Protein AF-A0A948GQG3-F1 (afdb_monomer)

Foldseek 3Di:
DPDDDPPDKDKDFDDDPPDGPDIDIDDDAPPLVVVLPPDDLVVSLVCQLVRDVVCSVVSSVVSVVVVCVVVVD

Nearest PDB structures (foldseek):
  5yxy-assembly2_B  TM=6.260E-01  e=1.614E+00  Thermococcus kodakarensis KOD1
  1mtp-assembly1_B  TM=4.946E-01  e=4.728E+00  Thermobifida fusca

pLDDT: mean 90.08, std 11.83, range [39.16, 98.38]

Mean predicted aligned error: 5.21 Å

Secondary structure (DSSP, 8-state):
-----TT-EEEEEEEETTEEEEEEEEE----HHHHHTTS-HHHHHHHHHHH-GGGHHHHHHHHHHHHHHHHT-

Radius of gyration: 17.73 Å; Cα contacts (8 Å, |Δi|>4): 61; chains: 1; bounding bo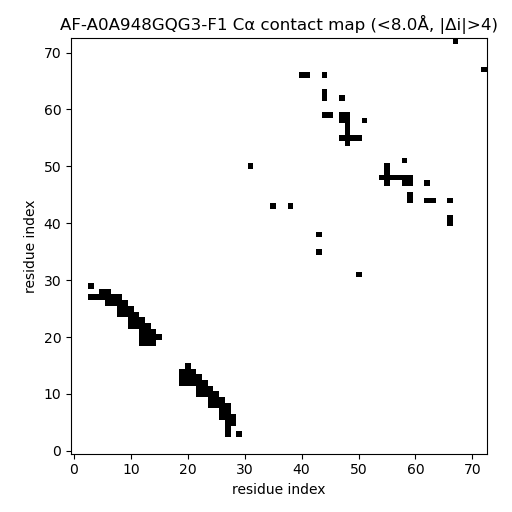x: 34×36×48 Å

Structure (mmCIF, N/CA/C/O backbone):
data_AF-A0A948GQG3-F1
#
_entry.id   AF-A0A948GQG3-F1
#
loop_
_atom_site.group_PDB
_atom_site.id
_atom_site.type_symbol
_atom_site.label_atom_id
_atom_site.label_alt_id
_atom_site.label_comp_id
_atom_site.label_asym_id
_atom_site.label_entity_id
_atom_site.label_seq_id
_atom_site.pdbx_PDB_ins_code
_atom_site.Cartn_x
_atom_site.Cartn_y
_atom_site.Cartn_z
_atom_site.occupancy
_atom_site.B_iso_or_equiv
_atom_site.auth_seq_id
_atom_site.auth_comp_id
_atom_site.auth_asym_id
_atom_site.auth_atom_id
_atom_site.pdbx_PDB_model_num
ATOM 1 N N . MET A 1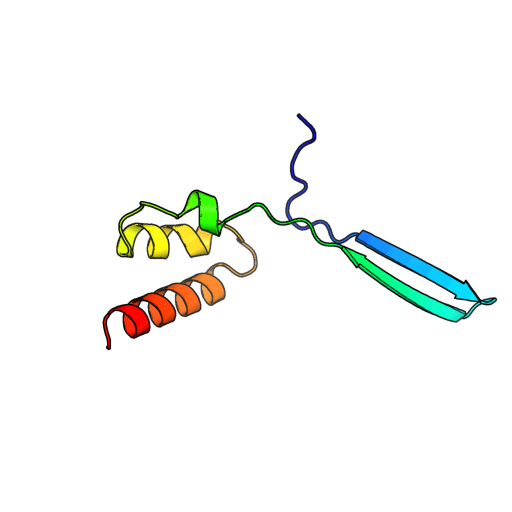 1 ? -11.654 25.762 -3.948 1.00 39.16 1 MET A N 1
ATOM 2 C CA . MET A 1 1 ? -11.019 24.431 -4.050 1.00 39.16 1 MET A CA 1
ATOM 3 C C . MET A 1 1 ? -10.859 23.906 -2.636 1.00 39.16 1 MET A C 1
ATOM 5 O O . MET A 1 1 ? -10.005 24.410 -1.922 1.00 39.16 1 MET A O 1
ATOM 9 N N . SER A 1 2 ? -11.732 23.006 -2.178 1.00 48.84 2 SER A N 1
ATOM 10 C CA . SER A 1 2 ? -11.537 22.355 -0.877 1.00 48.84 2 SER A CA 1
ATOM 11 C C . SER A 1 2 ? -10.268 21.509 -0.972 1.00 48.84 2 SER A C 1
ATOM 13 O O . SER A 1 2 ? -10.229 20.549 -1.741 1.00 48.84 2 SER A O 1
ATOM 15 N N . GLY A 1 3 ? -9.208 21.942 -0.293 1.00 56.91 3 GLY A N 1
ATOM 16 C CA . GLY A 1 3 ? -7.903 21.294 -0.341 1.00 56.91 3 GLY A CA 1
ATOM 17 C C . GLY A 1 3 ? -7.994 19.840 0.114 1.00 56.91 3 GLY A C 1
ATOM 18 O O . GLY A 1 3 ? -8.646 19.534 1.110 1.00 56.91 3 GLY A O 1
ATOM 19 N N . PHE A 1 4 ? -7.344 18.954 -0.634 1.00 62.50 4 PHE A N 1
ATOM 20 C CA . PHE A 1 4 ? -7.039 17.603 -0.185 1.00 62.50 4 PHE A CA 1
ATOM 21 C C . PHE A 1 4 ? -6.220 17.680 1.115 1.00 62.50 4 PHE A C 1
ATOM 23 O O . PHE A 1 4 ? -5.177 18.331 1.145 1.00 62.50 4 PHE A O 1
ATOM 30 N N . ASP A 1 5 ? -6.700 17.029 2.175 1.00 68.75 5 ASP A N 1
ATOM 31 C CA . ASP A 1 5 ? -6.025 16.971 3.475 1.00 68.75 5 ASP A CA 1
ATOM 32 C C . ASP A 1 5 ? -5.237 15.661 3.588 1.00 68.75 5 ASP A C 1
ATOM 34 O O . ASP A 1 5 ? -5.747 14.607 3.992 1.00 68.75 5 ASP A O 1
ATOM 38 N N . ALA A 1 6 ? -3.993 15.715 3.113 1.00 67.00 6 ALA A N 1
ATOM 39 C CA . ALA A 1 6 ? -3.125 14.558 3.004 1.00 67.00 6 ALA A CA 1
ATOM 40 C C . ALA A 1 6 ? -2.872 13.909 4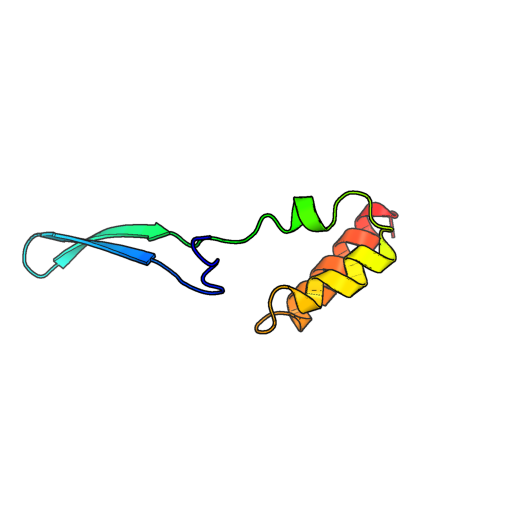.368 1.00 67.00 6 ALA A C 1
ATOM 42 O O . ALA A 1 6 ? -2.205 14.473 5.228 1.00 67.00 6 ALA A O 1
ATOM 43 N N . GLY A 1 7 ? -3.350 12.673 4.535 1.00 73.75 7 GLY A N 1
ATOM 44 C CA . GLY A 1 7 ? -3.120 11.893 5.754 1.00 73.75 7 GLY A CA 1
ATOM 45 C C . GLY A 1 7 ? -4.195 12.054 6.827 1.00 73.75 7 GLY A C 1
ATOM 46 O O . GLY A 1 7 ? -4.074 11.442 7.886 1.00 73.75 7 GLY A O 1
ATOM 47 N N . ARG A 1 8 ? -5.276 12.794 6.558 1.00 86.00 8 ARG A N 1
ATOM 48 C CA . ARG A 1 8 ? -6.406 12.875 7.482 1.00 86.00 8 ARG A CA 1
ATOM 49 C C . ARG A 1 8 ? -7.201 11.572 7.525 1.00 86.00 8 ARG A C 1
ATOM 51 O O . ARG A 1 8 ? -7.669 11.053 6.508 1.00 86.00 8 ARG A O 1
ATOM 58 N N . VAL A 1 9 ? -7.421 11.096 8.745 1.00 90.44 9 VAL A N 1
ATOM 59 C CA . VAL A 1 9 ? -8.384 10.043 9.071 1.00 90.44 9 VAL A CA 1
ATOM 60 C C . VAL A 1 9 ? -9.529 10.688 9.843 1.00 90.44 9 VAL A C 1
ATOM 62 O O . VAL A 1 9 ? -9.311 11.404 10.817 1.00 90.44 9 VAL A O 1
ATOM 65 N N . ARG A 1 10 ? -10.759 10.470 9.388 1.00 92.00 10 ARG A N 1
ATOM 66 C CA . ARG A 1 10 ? -11.981 10.867 10.083 1.00 92.00 10 ARG A CA 1
ATOM 67 C C . ARG A 1 10 ? -12.566 9.653 10.780 1.00 92.00 10 ARG A C 1
ATOM 69 O O . ARG A 1 10 ? -12.769 8.621 10.148 1.00 92.00 10 ARG A O 1
ATOM 76 N N . LEU A 1 11 ? -12.865 9.820 12.061 1.00 95.62 11 LEU A N 1
ATOM 77 C CA . LEU A 1 11 ? -13.550 8.832 12.880 1.00 95.62 11 LEU A CA 1
ATOM 78 C C . LEU A 1 11 ? -14.899 9.411 13.298 1.00 95.62 11 LEU A C 1
ATOM 80 O O . LEU A 1 11 ? -14.963 10.554 13.755 1.00 95.62 11 LEU A O 1
ATOM 84 N N . ARG A 1 12 ? -15.967 8.632 13.156 1.00 96.56 12 ARG A N 1
ATOM 85 C CA . ARG A 1 12 ? -17.251 8.897 13.806 1.00 96.56 12 ARG A CA 1
ATOM 86 C C . ARG A 1 12 ? -17.484 7.791 14.816 1.00 96.56 12 ARG A C 1
ATOM 88 O O . ARG A 1 12 ? -17.508 6.624 14.444 1.00 96.56 12 ARG A O 1
ATOM 95 N N . LEU A 1 13 ? -17.644 8.173 16.076 1.00 97.81 13 LEU A N 1
ATOM 96 C CA . LEU A 1 13 ? -17.945 7.254 17.165 1.00 97.81 13 LEU A CA 1
ATOM 97 C C . LEU A 1 13 ? -19.425 7.385 17.512 1.00 97.81 13 LEU A C 1
ATOM 99 O O . LEU A 1 13 ? -19.936 8.498 17.639 1.00 97.81 13 LEU A O 1
ATOM 103 N N . MET A 1 14 ? -20.096 6.253 17.659 1.00 98.12 14 MET A N 1
ATOM 104 C CA . MET A 1 14 ? -21.436 6.160 18.224 1.00 98.12 14 MET A CA 1
ATOM 105 C C . MET A 1 14 ? -21.292 5.574 19.623 1.00 98.12 14 MET A C 1
ATOM 107 O O . MET A 1 14 ? -20.661 4.529 19.789 1.00 98.12 14 MET A O 1
ATOM 111 N N . LEU A 1 15 ? -21.822 6.279 20.619 1.00 97.94 15 LEU A N 1
ATOM 112 C CA . LEU A 1 15 ? -21.727 5.898 22.024 1.00 97.94 15 LEU A CA 1
ATOM 113 C C . LEU A 1 15 ? -23.078 5.391 22.526 1.00 97.94 15 LEU A C 1
ATOM 115 O O . LEU A 1 15 ? -24.110 5.994 22.236 1.00 97.94 15 LEU A O 1
ATOM 119 N N . GLU A 1 16 ? -23.044 4.334 23.329 1.00 97.56 16 GLU A N 1
ATOM 120 C CA . GLU A 1 16 ? -24.150 3.897 24.179 1.00 97.56 16 GLU A CA 1
ATOM 121 C C . GLU A 1 16 ? -23.678 3.986 25.635 1.00 97.56 16 GLU A C 1
ATOM 123 O O . GLU A 1 16 ? -22.898 3.161 26.115 1.00 97.56 16 GLU A O 1
ATOM 128 N N . GLY A 1 17 ? -24.085 5.055 26.326 1.00 95.62 17 GLY A N 1
ATOM 129 C CA . GLY A 1 17 ? -23.481 5.428 27.607 1.00 95.62 17 GLY A CA 1
ATOM 130 C C . GLY A 1 17 ? -22.001 5.784 27.439 1.00 95.62 17 GLY A C 1
ATOM 131 O O . GLY A 1 17 ? -21.647 6.552 26.546 1.00 95.62 17 GLY A O 1
ATOM 132 N N . ASP A 1 1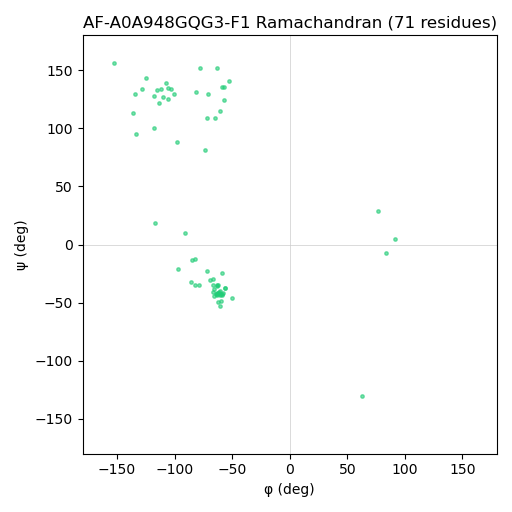8 ? -21.145 5.192 28.273 1.00 95.88 18 ASP A N 1
ATOM 133 C CA . ASP A 1 18 ? -19.688 5.406 28.254 1.00 95.88 18 ASP A CA 1
ATOM 134 C C . ASP A 1 18 ? -18.938 4.413 27.348 1.00 95.88 18 ASP A C 1
ATOM 136 O O . ASP A 1 18 ? -17.708 4.331 27.373 1.00 95.88 18 ASP A O 1
ATOM 140 N N . VAL A 1 19 ? -19.667 3.635 26.542 1.00 97.19 19 VAL A N 1
ATOM 141 C CA . VAL A 1 19 ? -19.096 2.608 25.668 1.00 97.19 19 VAL A CA 1
ATOM 142 C C . VAL A 1 19 ? -19.257 3.009 24.206 1.00 97.19 19 VAL A C 1
ATOM 144 O O . VAL A 1 19 ? -20.329 3.420 23.765 1.00 97.19 19 VAL A O 1
ATOM 147 N N . VAL A 1 20 ? -18.183 2.860 23.425 1.00 97.88 20 VAL A N 1
ATOM 148 C CA . VAL A 1 20 ? -18.240 2.985 21.963 1.00 97.88 20 VAL A CA 1
ATOM 149 C C . VAL A 1 20 ? -18.963 1.767 21.395 1.00 97.88 20 VAL A C 1
ATOM 151 O O . VAL A 1 20 ? -18.419 0.666 21.396 1.00 97.88 20 VAL A O 1
ATOM 154 N N . ALA A 1 21 ? -20.176 1.975 20.895 1.00 97.69 21 ALA A N 1
ATOM 155 C CA . ALA A 1 21 ? -21.013 0.933 20.309 1.00 97.69 21 ALA A CA 1
ATOM 156 C C . ALA A 1 21 ? -20.703 0.701 18.821 1.00 97.69 21 ALA A C 1
ATOM 158 O O . ALA A 1 21 ? -20.797 -0.422 18.331 1.00 97.69 21 ALA A O 1
ATOM 159 N N . ALA A 1 22 ? -20.299 1.750 18.094 1.00 98.00 22 ALA A N 1
ATOM 160 C CA . ALA A 1 22 ? -19.897 1.635 16.694 1.00 98.00 22 ALA A CA 1
ATOM 161 C C . ALA A 1 22 ? -18.896 2.720 16.277 1.00 98.00 22 ALA A C 1
ATOM 163 O O . ALA A 1 22 ? -18.832 3.806 16.860 1.00 98.00 22 ALA A O 1
ATOM 164 N N . VAL A 1 23 ? -18.119 2.417 15.234 1.00 97.69 23 VAL A N 1
ATOM 165 C CA . VAL A 1 23 ? -17.117 3.316 14.654 1.00 97.69 23 VAL A CA 1
ATOM 166 C C . VAL A 1 23 ? -17.242 3.314 13.137 1.00 97.69 23 VAL A C 1
ATOM 168 O O . VAL A 1 23 ? -17.198 2.259 12.511 1.00 97.69 23 VAL A O 1
ATOM 171 N N . GLU A 1 24 ? -17.317 4.499 12.540 1.00 97.38 24 GLU A N 1
ATOM 172 C CA . GLU A 1 24 ? -17.089 4.684 11.107 1.00 97.38 24 GLU A CA 1
ATOM 173 C C . GLU A 1 24 ? -15.725 5.334 10.890 1.00 97.38 24 GLU A C 1
ATOM 175 O O . GLU A 1 24 ? -15.376 6.321 11.547 1.00 97.38 24 GLU A O 1
ATOM 180 N N . VAL A 1 25 ? -14.964 4.797 9.938 1.00 94.88 25 VAL A N 1
ATOM 181 C CA . VAL A 1 25 ? -13.639 5.297 9.564 1.00 94.88 25 VAL A CA 1
ATOM 182 C C . VAL A 1 25 ? -13.673 5.748 8.112 1.00 94.88 25 VAL A C 1
ATOM 184 O O . VAL A 1 25 ? -14.045 4.983 7.226 1.00 94.88 25 VAL A O 1
ATOM 187 N N . ALA A 1 26 ? -13.239 6.978 7.853 1.00 91.06 26 ALA A N 1
ATOM 188 C CA . ALA A 1 26 ? -13.068 7.505 6.507 1.00 91.06 26 ALA A CA 1
ATOM 189 C C . ALA A 1 26 ? -11.665 8.097 6.338 1.00 91.06 26 ALA A C 1
ATOM 191 O O . ALA A 1 26 ? -11.195 8.870 7.170 1.00 91.06 26 ALA A O 1
ATOM 192 N N . CYS A 1 27 ? -11.002 7.771 5.232 1.00 86.38 27 CYS A N 1
ATOM 193 C CA . CYS A 1 27 ? -9.724 8.359 4.847 1.00 86.38 27 CYS A CA 1
ATOM 194 C C . CYS A 1 27 ? -9.782 8.682 3.356 1.00 86.38 27 CYS A C 1
ATOM 196 O O . CYS A 1 27 ? -9.878 7.781 2.524 1.00 86.38 27 CYS A O 1
ATOM 198 N N . GLU A 1 28 ? -9.758 9.967 3.020 1.00 82.44 28 GLU A N 1
ATOM 199 C CA . GLU A 1 28 ? -9.731 10.394 1.625 1.00 82.44 28 GLU A CA 1
ATOM 200 C C . GLU A 1 28 ? -8.303 10.317 1.093 1.00 82.44 28 GLU A C 1
ATOM 202 O O . GLU A 1 28 ? -7.349 10.790 1.714 1.00 82.44 28 GLU A O 1
ATOM 207 N N . ARG A 1 29 ? -8.154 9.701 -0.077 1.00 78.62 29 ARG A N 1
ATOM 208 C CA . ARG A 1 29 ? -6.890 9.605 -0.802 1.00 78.62 29 ARG A CA 1
ATOM 209 C C . ARG A 1 29 ? -7.111 10.156 -2.211 1.00 78.62 29 ARG A C 1
ATOM 211 O O . ARG A 1 29 ? -8.186 9.940 -2.771 1.00 78.62 29 ARG A O 1
ATOM 218 N N . PRO A 1 30 ? -6.129 10.861 -2.797 1.00 79.62 30 PRO A N 1
ATOM 219 C CA . PRO A 1 30 ? -6.233 11.290 -4.180 1.00 79.62 30 PRO A CA 1
ATOM 220 C C . PRO A 1 30 ? -6.294 10.040 -5.058 1.00 79.62 30 PRO A C 1
ATOM 222 O O . PRO A 1 30 ? -5.759 8.992 -4.689 1.00 79.62 30 PRO A O 1
ATOM 225 N N . ASN A 1 31 ? -6.933 10.134 -6.223 1.00 87.50 31 ASN A N 1
ATOM 226 C CA . ASN A 1 31 ? -6.956 9.020 -7.165 1.00 87.50 31 ASN A CA 1
ATOM 227 C C . ASN A 1 31 ? -5.581 8.875 -7.840 1.00 87.50 31 ASN A C 1
ATOM 229 O O . ASN A 1 31 ? -5.347 9.351 -8.949 1.00 87.50 31 ASN A O 1
ATOM 233 N N . VAL A 1 32 ? -4.659 8.230 -7.127 1.00 87.94 32 VAL A N 1
ATOM 234 C CA . VAL A 1 32 ? -3.268 8.023 -7.538 1.00 87.94 32 VAL A CA 1
ATOM 235 C C . VAL A 1 32 ? -3.183 7.228 -8.838 1.00 87.94 32 VAL A C 1
ATOM 237 O O . VAL A 1 32 ? -2.383 7.560 -9.706 1.00 87.94 32 VAL A O 1
ATOM 240 N N . ALA A 1 33 ? -4.034 6.214 -9.003 1.00 90.38 33 ALA A N 1
ATOM 241 C CA . ALA A 1 33 ? -4.057 5.400 -10.213 1.00 90.38 33 ALA A CA 1
ATOM 242 C C . ALA A 1 33 ? -4.363 6.253 -11.454 1.00 90.38 33 ALA A C 1
ATOM 244 O O . ALA A 1 33 ? -3.670 6.136 -12.462 1.00 90.38 33 ALA A O 1
ATOM 245 N N . ALA A 1 34 ? -5.331 7.170 -11.357 1.00 92.31 34 ALA A N 1
ATOM 246 C CA . ALA A 1 34 ? -5.637 8.100 -12.442 1.00 92.31 34 ALA A CA 1
ATOM 247 C C . ALA A 1 34 ? -4.467 9.047 -12.760 1.00 92.31 34 ALA A C 1
ATOM 249 O O . ALA A 1 34 ? -4.246 9.362 -13.924 1.00 92.31 34 ALA A O 1
ATOM 250 N N . ALA A 1 35 ? -3.688 9.463 -11.756 1.00 90.00 35 ALA A N 1
ATOM 251 C CA . ALA A 1 35 ? -2.514 10.316 -11.961 1.00 90.00 35 ALA A CA 1
ATOM 252 C C . ALA A 1 35 ? -1.328 9.587 -12.627 1.00 90.00 35 ALA A C 1
ATOM 254 O O . ALA A 1 35 ? -0.451 10.232 -13.206 1.00 90.00 35 ALA A O 1
ATOM 255 N N . LEU A 1 36 ? -1.281 8.255 -12.530 1.00 93.19 36 LEU A N 1
ATOM 256 C CA . LEU A 1 36 ? -0.218 7.423 -13.103 1.00 93.19 36 LEU A CA 1
ATOM 257 C C . LEU A 1 36 ? -0.590 6.816 -14.463 1.00 93.19 36 LEU A C 1
ATOM 259 O O . LEU A 1 36 ? 0.299 6.428 -15.221 1.00 93.19 36 LEU A O 1
ATOM 263 N N . ALA A 1 37 ? -1.882 6.726 -14.780 1.00 95.19 37 ALA A N 1
ATOM 264 C CA . ALA A 1 37 ? -2.363 6.166 -16.035 1.00 95.19 37 ALA A CA 1
ATOM 265 C C . ALA A 1 37 ? -1.767 6.900 -17.252 1.00 95.19 37 ALA A C 1
ATOM 267 O O . ALA A 1 37 ? -1.709 8.127 -17.297 1.00 95.19 37 ALA A O 1
ATOM 268 N N . GLY A 1 38 ? -1.320 6.132 -18.250 1.00 96.06 38 GLY A N 1
ATOM 269 C CA . GLY A 1 38 ? -0.710 6.656 -19.477 1.00 96.06 38 GLY A CA 1
ATOM 270 C C . GLY A 1 38 ? 0.787 6.977 -19.380 1.00 96.06 38 GLY A C 1
ATOM 271 O O . GLY A 1 38 ? 1.402 7.257 -20.406 1.00 96.06 38 GLY A O 1
ATOM 272 N N . LYS A 1 39 ? 1.397 6.901 -18.191 1.00 96.81 39 LYS A N 1
ATOM 273 C CA . LYS A 1 39 ? 2.852 7.040 -18.036 1.00 96.81 39 LYS A CA 1
ATOM 274 C C . LYS A 1 39 ? 3.596 5.756 -18.423 1.00 96.81 39 LYS A C 1
ATOM 276 O O . LYS A 1 39 ? 3.059 4.661 -18.235 1.00 96.81 39 LYS A O 1
ATOM 281 N N . PRO A 1 40 ? 4.855 5.861 -18.888 1.00 97.75 40 PRO A N 1
ATOM 282 C CA . PRO A 1 40 ? 5.761 4.722 -18.974 1.00 97.75 40 PRO A CA 1
ATOM 283 C C . PRO A 1 40 ? 5.866 3.987 -17.635 1.00 97.75 40 PRO A C 1
ATOM 285 O O . PRO A 1 40 ? 5.920 4.608 -16.573 1.00 97.75 40 PRO A O 1
ATOM 288 N N . ALA A 1 41 ? 5.930 2.657 -17.678 1.00 96.75 41 ALA A N 1
ATOM 289 C CA . ALA A 1 41 ? 5.872 1.836 -16.470 1.00 96.75 41 ALA A CA 1
ATOM 290 C C . ALA A 1 41 ? 7.029 2.116 -15.490 1.00 96.75 41 ALA A C 1
ATOM 292 O O . ALA A 1 41 ? 6.803 2.221 -14.286 1.00 96.75 41 ALA A O 1
ATOM 293 N N . ASP A 1 42 ? 8.252 2.308 -15.997 1.00 97.06 42 ASP A N 1
ATOM 294 C CA . ASP A 1 42 ? 9.407 2.654 -15.158 1.00 97.06 42 ASP A CA 1
ATOM 295 C C . ASP A 1 42 ? 9.266 4.056 -14.533 1.00 97.06 42 ASP A C 1
ATOM 297 O O . ASP A 1 42 ? 9.645 4.260 -13.379 1.00 97.06 42 ASP A O 1
ATOM 301 N N . GLU A 1 43 ? 8.652 5.009 -15.248 1.00 97.19 43 GLU A N 1
ATOM 302 C CA . GLU A 1 43 ? 8.339 6.338 -14.706 1.00 97.19 43 GLU A CA 1
ATOM 303 C C . GLU A 1 43 ? 7.299 6.231 -13.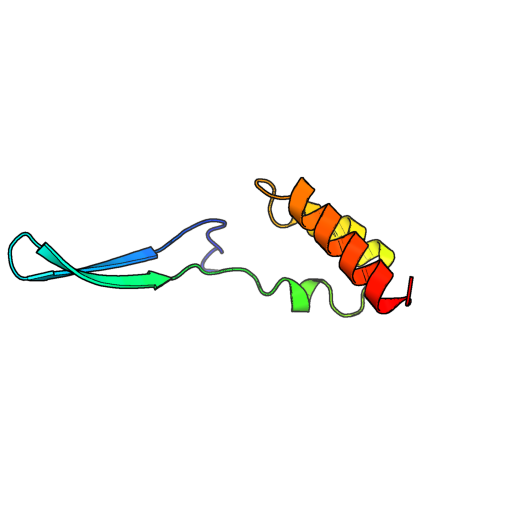584 1.00 97.19 43 GLU A C 1
ATOM 305 O O . GLU A 1 43 ? 7.471 6.817 -12.516 1.00 97.19 43 GLU A O 1
ATOM 310 N N . ALA A 1 44 ? 6.244 5.435 -13.780 1.00 95.56 44 ALA A N 1
ATOM 311 C CA . ALA A 1 44 ? 5.237 5.206 -12.750 1.00 95.56 44 ALA A CA 1
ATOM 312 C C . ALA A 1 44 ? 5.860 4.605 -11.477 1.00 95.56 44 ALA A C 1
ATOM 314 O O . ALA A 1 44 ? 5.579 5.076 -10.374 1.00 95.56 44 ALA A O 1
ATOM 315 N N . VAL A 1 45 ? 6.767 3.630 -11.615 1.00 96.25 45 VAL A N 1
ATOM 316 C CA . VAL A 1 45 ? 7.496 3.041 -10.478 1.00 96.25 45 VAL A CA 1
ATOM 317 C C . VAL A 1 45 ? 8.383 4.062 -9.762 1.00 96.25 45 VAL A C 1
ATOM 319 O O . VAL A 1 45 ? 8.477 4.015 -8.535 1.00 96.25 45 VAL A O 1
ATOM 322 N N . ALA A 1 46 ? 8.999 5.001 -10.484 1.00 96.00 46 ALA A N 1
ATOM 323 C CA . ALA A 1 46 ? 9.799 6.067 -9.880 1.00 96.00 46 ALA A CA 1
ATOM 324 C C . ALA A 1 46 ? 8.947 7.088 -9.100 1.00 96.00 46 ALA A C 1
ATOM 326 O O . ALA A 1 46 ? 9.412 7.647 -8.107 1.00 96.00 46 ALA A O 1
ATOM 327 N N . LEU A 1 47 ? 7.697 7.315 -9.520 1.00 95.00 47 LEU A N 1
ATOM 328 C CA . LEU A 1 47 ? 6.792 8.288 -8.900 1.00 95.00 47 LEU A CA 1
ATOM 329 C C . LEU A 1 47 ? 6.076 7.753 -7.652 1.00 95.00 47 LEU A C 1
ATOM 331 O O . LEU A 1 47 ? 5.858 8.513 -6.711 1.00 95.00 47 LEU A O 1
ATOM 335 N N . VAL A 1 48 ? 5.727 6.463 -7.614 1.00 93.56 48 VAL A N 1
ATOM 336 C CA . VAL A 1 48 ? 4.965 5.847 -6.507 1.00 93.56 48 VAL A CA 1
ATOM 337 C C . VAL A 1 48 ? 5.540 6.137 -5.102 1.00 93.56 48 VAL A C 1
ATOM 339 O O . VAL A 1 48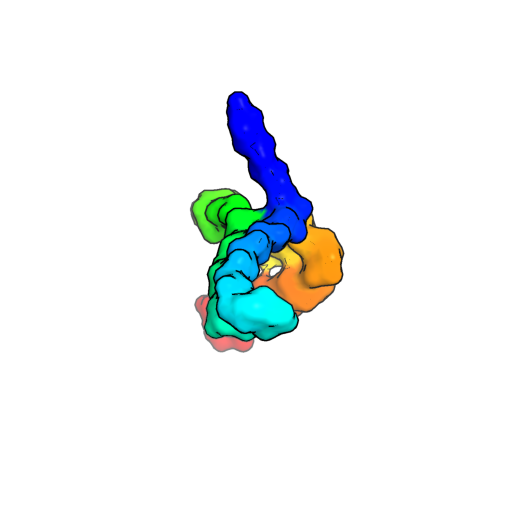 ? 4.769 6.550 -4.233 1.00 93.56 48 VAL A O 1
ATOM 342 N N . PRO A 1 49 ? 6.859 6.025 -4.842 1.00 93.31 49 PRO A N 1
ATOM 343 C CA . PRO A 1 49 ? 7.447 6.338 -3.533 1.00 93.31 49 PRO A CA 1
ATOM 344 C C . PRO A 1 49 ? 7.211 7.771 -3.040 1.00 93.31 49 PRO A C 1
ATOM 346 O O . PRO A 1 49 ? 7.274 8.022 -1.838 1.00 93.31 49 PRO A O 1
ATOM 349 N N . LEU A 1 50 ? 6.973 8.713 -3.956 1.00 91.06 50 LEU A N 1
ATOM 350 C CA . LEU A 1 50 ? 6.855 10.143 -3.658 1.00 91.06 50 LEU A CA 1
ATOM 351 C C . LEU A 1 50 ? 5.437 10.540 -3.225 1.00 91.06 50 LEU A C 1
ATOM 353 O O . LEU A 1 50 ? 5.229 11.632 -2.706 1.00 91.06 50 LEU A O 1
ATOM 357 N N . ILE A 1 51 ? 4.461 9.655 -3.432 1.00 86.12 51 ILE A N 1
ATOM 358 C CA . ILE A 1 51 ? 3.036 9.937 -3.227 1.00 86.12 51 ILE A CA 1
ATOM 359 C C . ILE A 1 51 ? 2.665 9.882 -1.740 1.00 86.12 51 ILE A C 1
ATOM 361 O O . ILE A 1 51 ? 1.844 10.674 -1.275 1.00 86.12 51 ILE A O 1
ATOM 365 N N . TYR A 1 52 ? 3.304 8.989 -0.978 1.00 77.44 52 TYR A N 1
ATOM 366 C CA . TYR A 1 52 ? 3.137 8.880 0.471 1.00 77.44 52 TYR A CA 1
ATOM 367 C C . TYR A 1 52 ? 4.498 8.778 1.160 1.00 77.44 52 TYR A C 1
ATOM 369 O O . TYR A 1 52 ? 5.051 7.691 1.318 1.00 77.44 52 TYR A O 1
ATOM 377 N N . SER A 1 53 ? 5.016 9.920 1.615 1.00 76.88 53 SER A N 1
ATOM 378 C CA . SER A 1 53 ? 6.362 10.034 2.194 1.00 76.88 53 SER A CA 1
ATOM 379 C C . SER A 1 53 ? 6.608 9.092 3.378 1.00 76.88 53 SER A C 1
ATOM 381 O O . SER A 1 53 ? 7.685 8.509 3.471 1.00 76.88 53 SER A O 1
ATOM 383 N N . LEU A 1 54 ? 5.605 8.870 4.237 1.00 85.62 54 LEU A N 1
ATOM 384 C CA . LEU A 1 54 ? 5.732 7.993 5.408 1.00 85.62 54 LEU A CA 1
ATOM 385 C C . LEU A 1 54 ? 6.041 6.535 5.036 1.00 85.62 54 LEU A C 1
ATOM 387 O O . LEU A 1 54 ? 6.766 5.852 5.752 1.00 85.62 54 LEU A O 1
ATOM 391 N N . CYS A 1 55 ? 5.493 6.050 3.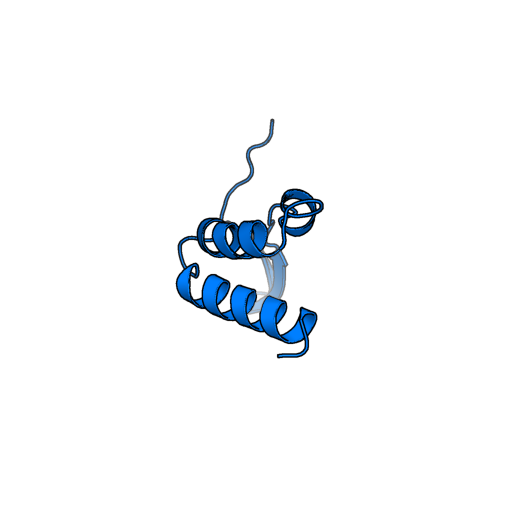921 1.00 89.06 55 CYS A N 1
ATOM 392 C CA . CYS A 1 55 ? 5.648 4.668 3.472 1.00 89.06 55 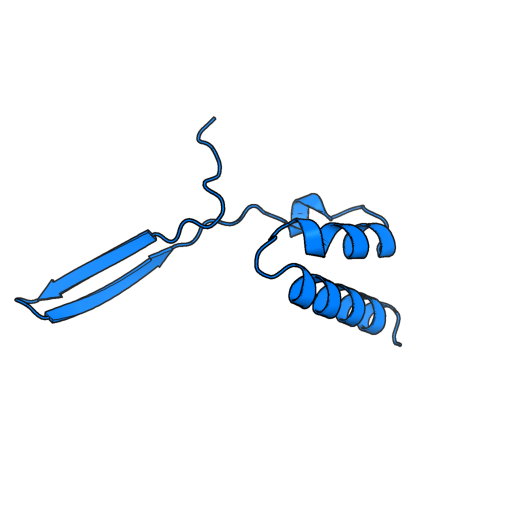CYS A CA 1
ATOM 393 C C . CYS A 1 55 ? 6.372 4.553 2.124 1.00 89.06 55 CYS A C 1
ATOM 395 O O . CYS A 1 55 ? 6.311 3.498 1.493 1.00 89.06 55 CYS A O 1
ATOM 397 N N . GLY A 1 56 ? 7.094 5.595 1.695 1.00 91.31 56 GLY A N 1
ATOM 398 C CA . GLY A 1 56 ? 7.699 5.672 0.362 1.00 91.31 56 GLY A CA 1
ATOM 399 C C . GLY A 1 56 ? 8.630 4.500 0.034 1.00 91.31 56 GLY A C 1
ATOM 400 O O . GLY A 1 56 ? 8.597 3.968 -1.073 1.00 91.31 56 GLY A O 1
ATOM 401 N N . GLN A 1 57 ? 9.398 4.018 1.017 1.00 95.06 57 GLN A N 1
ATOM 402 C CA . GLN A 1 57 ? 10.247 2.824 0.880 1.00 95.06 57 GLN A CA 1
ATOM 403 C C . GLN A 1 57 ? 9.425 1.566 0.554 1.00 95.06 57 GLN A C 1
ATOM 405 O O . GLN A 1 57 ? 9.692 0.886 -0.438 1.00 95.06 57 GLN A O 1
ATOM 410 N N . ALA A 1 58 ? 8.397 1.280 1.358 1.00 95.88 58 ALA A N 1
ATOM 411 C CA . ALA A 1 58 ? 7.519 0.128 1.165 1.00 95.88 58 ALA A CA 1
ATOM 412 C C . ALA A 1 58 ? 6.743 0.226 -0.158 1.00 95.88 58 ALA A C 1
ATOM 414 O O . ALA A 1 58 ? 6.669 -0.743 -0.910 1.00 95.88 58 ALA A O 1
ATOM 415 N N . GLN A 1 59 ? 6.234 1.418 -0.479 1.00 95.00 59 GLN A N 1
ATOM 416 C CA . GLN A 1 59 ? 5.564 1.717 -1.745 1.00 95.00 59 GLN A CA 1
ATOM 417 C C . GLN A 1 59 ? 6.489 1.457 -2.942 1.00 95.00 59 GLN A C 1
ATOM 419 O O . GLN A 1 59 ? 6.074 0.836 -3.915 1.00 95.00 59 GLN A O 1
ATOM 424 N N . GLY A 1 60 ? 7.761 1.857 -2.861 1.00 95.62 60 GLY A N 1
ATOM 425 C CA . GLY A 1 60 ? 8.744 1.596 -3.911 1.00 95.62 60 GLY A CA 1
ATOM 426 C C . GLY A 1 60 ? 9.070 0.119 -4.099 1.00 95.62 60 GLY A C 1
ATOM 427 O O . GLY A 1 60 ? 9.227 -0.332 -5.232 1.00 95.62 60 GLY A O 1
ATOM 428 N N . ILE A 1 61 ? 9.150 -0.649 -3.008 1.00 97.81 61 ILE A N 1
ATOM 429 C CA . ILE A 1 61 ? 9.306 -2.109 -3.077 1.00 97.81 61 ILE A CA 1
ATOM 430 C C . ILE A 1 61 ? 8.093 -2.728 -3.779 1.00 97.81 61 ILE A C 1
ATOM 432 O O . ILE A 1 61 ? 8.265 -3.485 -4.734 1.00 97.81 61 ILE A O 1
ATOM 436 N N . ALA A 1 62 ? 6.882 -2.354 -3.362 1.00 97.06 62 ALA A N 1
ATOM 437 C CA . ALA A 1 62 ? 5.646 -2.849 -3.957 1.00 97.06 62 ALA A CA 1
ATOM 438 C C . ALA A 1 62 ? 5.533 -2.491 -5.449 1.00 97.06 62 ALA A C 1
ATOM 440 O O . ALA A 1 62 ? 5.177 -3.343 -6.257 1.00 97.06 62 ALA A O 1
ATOM 441 N N . ALA A 1 63 ? 5.895 -1.265 -5.837 1.00 96.38 63 ALA A N 1
ATOM 442 C CA . ALA A 1 63 ? 5.848 -0.813 -7.226 1.00 96.38 63 ALA A CA 1
ATOM 443 C C . ALA A 1 63 ? 6.803 -1.607 -8.130 1.00 96.38 63 ALA A C 1
ATOM 445 O O . ALA A 1 63 ? 6.414 -2.034 -9.217 1.00 96.38 63 ALA A O 1
ATOM 446 N N . ARG A 1 64 ? 8.036 -1.862 -7.671 1.00 97.81 64 ARG A N 1
ATOM 447 C CA . ARG A 1 64 ? 8.990 -2.704 -8.410 1.00 97.81 64 ARG A CA 1
ATOM 448 C C .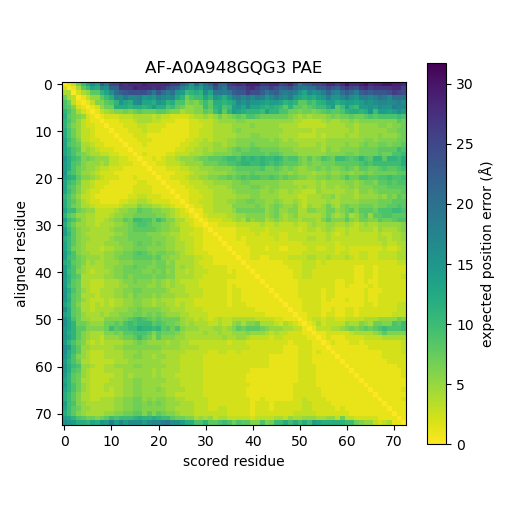 ARG A 1 64 ? 8.499 -4.141 -8.541 1.00 97.81 64 ARG A C 1
ATOM 450 O O . ARG A 1 64 ? 8.596 -4.701 -9.626 1.00 97.81 64 ARG A O 1
ATOM 457 N N . ALA A 1 65 ? 7.950 -4.712 -7.468 1.00 98.38 65 ALA A N 1
ATOM 458 C CA . ALA A 1 65 ? 7.384 -6.058 -7.497 1.00 98.38 65 ALA A CA 1
ATOM 459 C C . ALA A 1 65 ? 6.202 -6.156 -8.477 1.00 98.38 65 ALA A C 1
ATOM 461 O O . ALA A 1 65 ? 6.126 -7.099 -9.257 1.00 98.38 65 ALA A O 1
ATOM 462 N N . ALA A 1 66 ? 5.322 -5.152 -8.496 1.00 97.38 66 ALA A N 1
ATOM 463 C CA . ALA A 1 66 ? 4.209 -5.088 -9.438 1.00 97.38 66 ALA A CA 1
ATOM 464 C C . ALA A 1 66 ? 4.687 -4.995 -10.897 1.00 97.38 66 ALA A C 1
ATOM 466 O O . ALA A 1 66 ? 4.140 -5.670 -11.765 1.00 97.38 66 ALA A O 1
ATOM 467 N N . LEU A 1 67 ? 5.725 -4.197 -11.172 1.00 97.62 67 LEU A N 1
ATOM 468 C CA . LEU A 1 67 ? 6.300 -4.095 -12.514 1.00 97.62 67 LEU A CA 1
ATOM 469 C C . LEU A 1 67 ? 6.980 -5.394 -12.958 1.00 97.62 67 LEU A C 1
ATOM 471 O O . LEU A 1 67 ? 6.817 -5.797 -14.106 1.00 97.62 67 LEU A O 1
ATOM 475 N N . ALA A 1 68 ? 7.712 -6.054 -12.060 1.00 98.12 68 ALA A N 1
ATOM 476 C CA . ALA A 1 68 ? 8.322 -7.353 -12.326 1.00 98.12 68 ALA A CA 1
ATOM 477 C C . ALA A 1 68 ? 7.243 -8.396 -12.674 1.00 98.12 68 ALA A C 1
ATOM 479 O O . ALA A 1 68 ? 7.279 -8.986 -13.753 1.00 98.12 68 ALA A O 1
ATOM 480 N N . ALA A 1 69 ? 6.185 -8.481 -11.859 1.00 98.25 69 ALA A N 1
ATOM 481 C CA . ALA A 1 69 ? 5.039 -9.349 -12.123 1.00 98.25 69 ALA A CA 1
ATOM 482 C C . ALA A 1 69 ? 4.356 -9.038 -13.469 1.00 98.25 69 ALA A C 1
ATOM 484 O O . ALA A 1 69 ? 4.035 -9.956 -14.220 1.00 98.25 69 ALA A O 1
ATOM 485 N N . ALA A 1 70 ? 4.178 -7.758 -13.816 1.00 96.94 70 ALA A N 1
ATOM 486 C CA . ALA A 1 70 ? 3.601 -7.350 -15.100 1.00 96.94 70 ALA A CA 1
ATOM 487 C C . ALA A 1 70 ? 4.498 -7.689 -16.306 1.00 96.94 70 ALA A C 1
ATOM 489 O O . ALA A 1 70 ? 3.993 -7.929 -17.400 1.00 96.94 70 ALA A O 1
ATOM 490 N N . ARG A 1 71 ? 5.823 -7.714 -16.112 1.00 97.00 71 ARG A N 1
ATOM 491 C CA . ARG A 1 71 ? 6.812 -8.145 -17.114 1.00 97.00 71 ARG A CA 1
ATOM 492 C C . ARG A 1 71 ? 6.976 -9.667 -17.182 1.00 97.00 71 ARG A C 1
ATOM 494 O O . ARG A 1 71 ? 7.586 -10.152 -18.130 1.00 97.00 71 ARG A O 1
ATOM 501 N N . GLY A 1 72 ? 6.436 -10.406 -16.212 1.00 97.00 72 GLY A N 1
ATOM 502 C CA . GLY A 1 72 ? 6.603 -11.855 -16.099 1.00 97.00 72 GLY A CA 1
ATOM 503 C C . GLY A 1 72 ? 7.975 -12.281 -15.564 1.00 97.00 72 GLY A C 1
ATOM 504 O O . GLY A 1 72 ? 8.455 -13.349 -15.935 1.00 97.00 72 GLY A O 1
ATOM 505 N N . THR A 1 73 ? 8.609 -11.445 -14.735 1.00 80.25 73 THR A N 1
ATOM 506 C CA . THR A 1 73 ? 9.934 -11.674 -14.124 1.00 80.25 73 THR A CA 1
ATOM 507 C C . THR A 1 73 ? 9.872 -11.666 -12.609 1.00 80.25 73 THR A C 1
ATOM 509 O O . THR A 1 73 ? 9.113 -10.821 -12.083 1.00 80.25 73 THR A O 1
#

Solvent-accessible surface area (backbone atoms only — not comparable to full-atom values): 4570 Å² total; per-residue (Å²): 130,88,74,85,59,86,84,50,73,46,77,47,76,41,66,58,83,98,40,79,74,44,75,49,80,47,66,73,70,80,69,57,65,72,76,42,60,92,53,58,68,70,58,40,38,67,48,50,23,70,78,43,73,93,48,15,68,61,41,33,52,51,36,50,52,52,51,30,56,75,72,74,93

Sequence (73 aa):
MSGFDAGRVRLRLMLEGDVVAAVEVACERPNVAAALAGKPADEAVALVPLIYSLCGQAQGIAARAALAAARGT